Protein AF-A0A740HRP2-F1 (afdb_monomer)

Foldseek 3Di:
DKWKWFQFPVGDIDTDDWDFDWDQDPNDIDTDTDDPDDDLVRTQKMWMFDADPVPRDTDPIDIDGDDD

pLDDT: mean 83.84, std 9.23, range [63.88, 94.56]

Structure (mmCIF, N/CA/C/O backbone):
data_AF-A0A740HRP2-F1
#
_entry.id   AF-A0A740HRP2-F1
#
loop_
_atom_site.group_PDB
_atom_site.id
_atom_site.type_symbol
_atom_site.label_atom_id
_atom_site.label_alt_id
_atom_site.label_comp_id
_atom_site.label_asym_id
_atom_site.label_entity_id
_atom_site.label_seq_id
_atom_site.pdbx_PDB_ins_code
_atom_site.Cartn_x
_atom_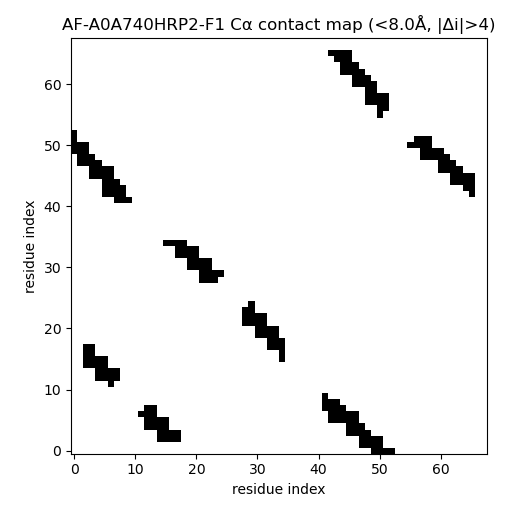site.Cartn_y
_atom_site.Cartn_z
_atom_site.occupancy
_atom_site.B_iso_or_equiv
_atom_site.auth_seq_id
_atom_site.auth_comp_id
_atom_site.auth_asym_id
_atom_site.auth_atom_id
_atom_site.pdbx_PDB_model_num
ATOM 1 N N . ALA A 1 1 ? 11.579 6.326 -5.990 1.00 81.12 1 ALA A N 1
ATOM 2 C CA . ALA A 1 1 ? 10.906 5.022 -6.153 1.00 81.12 1 ALA A CA 1
ATOM 3 C C . ALA A 1 1 ? 9.460 5.154 -5.692 1.00 81.12 1 ALA A C 1
ATOM 5 O O . ALA A 1 1 ? 9.124 6.182 -5.122 1.00 81.12 1 ALA A O 1
ATOM 6 N N . MET A 1 2 ? 8.602 4.179 -5.982 1.00 85.25 2 MET A N 1
ATOM 7 C CA . MET A 1 2 ? 7.233 4.159 -5.459 1.00 85.25 2 MET A CA 1
ATOM 8 C C . MET A 1 2 ? 7.177 3.412 -4.134 1.00 85.25 2 MET A C 1
ATOM 10 O O . MET A 1 2 ? 7.947 2.473 -3.942 1.00 85.25 2 MET A O 1
ATOM 14 N N . PHE A 1 3 ? 6.213 3.776 -3.297 1.00 84.50 3 PHE A N 1
ATOM 15 C CA . PHE A 1 3 ? 5.909 3.059 -2.068 1.00 84.50 3 PHE A CA 1
ATOM 16 C C . PHE A 1 3 ? 4.424 2.814 -1.905 1.00 84.50 3 PHE A C 1
ATOM 18 O O . PHE A 1 3 ? 3.597 3.549 -2.450 1.00 84.50 3 PHE A O 1
ATOM 25 N N . ILE A 1 4 ? 4.119 1.783 -1.125 1.00 87.94 4 ILE A N 1
ATOM 26 C CA . ILE A 1 4 ? 2.791 1.524 -0.594 1.00 87.94 4 ILE A CA 1
ATOM 27 C C . ILE A 1 4 ? 2.957 1.219 0.894 1.00 87.94 4 ILE A C 1
ATOM 29 O O . ILE A 1 4 ? 3.780 0.385 1.278 1.00 87.94 4 ILE A O 1
ATOM 33 N N . SER A 1 5 ? 2.190 1.911 1.727 1.00 89.88 5 SER A N 1
ATOM 34 C CA . SER A 1 5 ? 2.109 1.657 3.159 1.00 89.88 5 SER A CA 1
ATOM 35 C C . SER A 1 5 ? 0.662 1.479 3.581 1.00 89.88 5 SER A C 1
ATOM 37 O O . SER A 1 5 ? -0.215 2.216 3.139 1.00 89.88 5 SER A O 1
ATOM 39 N N . PHE A 1 6 ? 0.432 0.535 4.474 1.00 91.00 6 PHE A N 1
ATOM 40 C CA . PHE A 1 6 ? -0.869 0.234 5.047 1.00 91.00 6 PHE A CA 1
ATOM 41 C C . PHE A 1 6 ? -0.910 0.747 6.468 1.00 91.00 6 PHE A C 1
ATOM 43 O O . PHE A 1 6 ? 0.039 0.522 7.221 1.00 91.00 6 PHE A O 1
ATOM 50 N N . LYS A 1 7 ? -2.010 1.391 6.834 1.00 93.31 7 LYS A N 1
ATOM 51 C CA . LYS A 1 7 ? -2.344 1.668 8.222 1.00 93.31 7 LYS A CA 1
ATOM 52 C C . LYS A 1 7 ? -3.440 0.699 8.635 1.00 93.31 7 LYS A C 1
ATOM 54 O O . LYS A 1 7 ? -4.478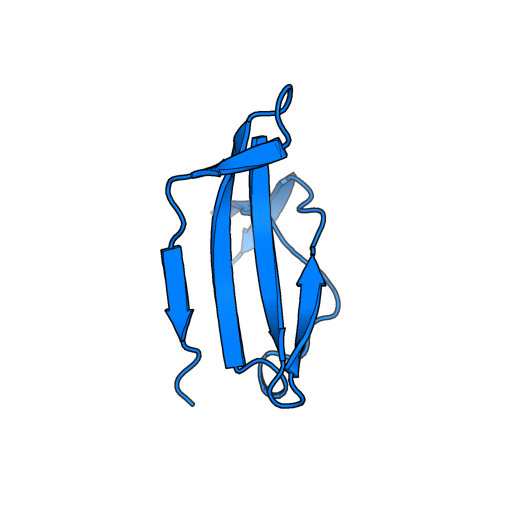 0.625 7.978 1.00 93.31 7 LYS A O 1
ATOM 59 N N . THR A 1 8 ? -3.199 -0.071 9.682 1.00 92.25 8 THR A N 1
ATOM 60 C CA . THR A 1 8 ? -4.204 -0.943 10.295 1.00 92.25 8 THR A CA 1
ATOM 61 C C . THR A 1 8 ? -5.026 -0.166 11.320 1.00 92.25 8 THR A C 1
ATOM 63 O O . THR A 1 8 ? -4.596 0.872 11.821 1.00 92.25 8 THR A O 1
ATOM 66 N N . LYS A 1 9 ? -6.211 -0.677 11.662 1.00 92.88 9 LYS A N 1
ATOM 67 C CA . LYS A 1 9 ? -7.152 -0.044 12.607 1.00 92.88 9 LYS A CA 1
ATOM 68 C C . LYS A 1 9 ? -6.604 0.096 14.030 1.00 92.88 9 LYS A C 1
ATOM 70 O O . LYS A 1 9 ? -7.071 0.942 14.783 1.00 92.88 9 LYS A O 1
ATOM 75 N N . ASP A 1 10 ? -5.626 -0.729 14.401 1.00 93.19 10 ASP A N 1
ATOM 76 C CA . ASP A 1 10 ? -4.890 -0.628 15.668 1.00 93.19 10 ASP A CA 1
ATOM 77 C C . ASP A 1 10 ? -3.746 0.410 15.622 1.00 93.19 10 ASP A C 1
ATOM 79 O O . ASP A 1 10 ? -3.044 0.613 16.611 1.00 93.19 10 ASP A O 1
ATOM 83 N N . GLY A 1 11 ? -3.560 1.085 14.483 1.00 91.94 11 GLY A N 1
ATOM 84 C CA . GLY A 1 11 ? -2.564 2.130 14.274 1.00 91.94 11 GLY A CA 1
ATOM 85 C C . GLY A 1 11 ? -1.193 1.637 13.806 1.00 91.94 11 GLY A C 1
ATOM 86 O O . GLY A 1 11 ? -0.308 2.468 13.581 1.00 91.94 11 GLY A O 1
ATOM 87 N N . LYS A 1 12 ? -0.981 0.326 13.629 1.00 91.62 12 LYS A N 1
ATOM 88 C CA . LYS A 1 12 ? 0.275 -0.197 13.072 1.00 91.62 12 LYS A CA 1
ATOM 89 C C . LYS A 1 12 ? 0.430 0.218 11.601 1.00 91.62 12 LYS A C 1
ATOM 91 O O . LYS A 1 12 ? -0.518 0.254 10.821 1.00 91.62 12 LYS A O 1
ATOM 96 N N . ILE A 1 13 ? 1.668 0.537 11.219 1.00 90.2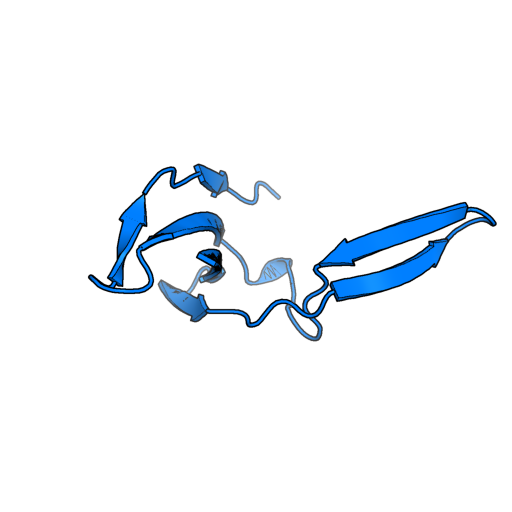5 13 ILE A N 1
ATOM 97 C CA . ILE A 1 13 ? 2.030 0.878 9.839 1.00 90.25 13 ILE A CA 1
ATOM 98 C C . ILE A 1 13 ? 2.863 -0.256 9.247 1.00 90.25 13 ILE A C 1
ATOM 100 O O . ILE A 1 13 ? 3.878 -0.657 9.818 1.00 90.25 13 ILE A O 1
ATOM 104 N N . ILE A 1 14 ? 2.449 -0.751 8.084 1.00 87.25 14 ILE A N 1
ATOM 105 C CA . ILE A 1 14 ? 3.135 -1.808 7.340 1.00 87.25 14 ILE A CA 1
ATOM 106 C C . ILE A 1 14 ? 3.613 -1.212 6.018 1.00 87.25 14 ILE A C 1
ATOM 108 O O . ILE A 1 14 ? 2.800 -0.828 5.181 1.00 87.25 14 ILE A O 1
ATOM 112 N N . ASN A 1 15 ? 4.927 -1.131 5.812 1.00 81.50 15 ASN A N 1
ATOM 113 C CA . ASN A 1 15 ? 5.489 -0.786 4.505 1.00 81.50 15 ASN A CA 1
ATOM 114 C C . ASN A 1 15 ? 5.625 -2.077 3.702 1.00 81.50 15 ASN A C 1
ATOM 116 O O . ASN A 1 15 ? 6.305 -2.996 4.155 1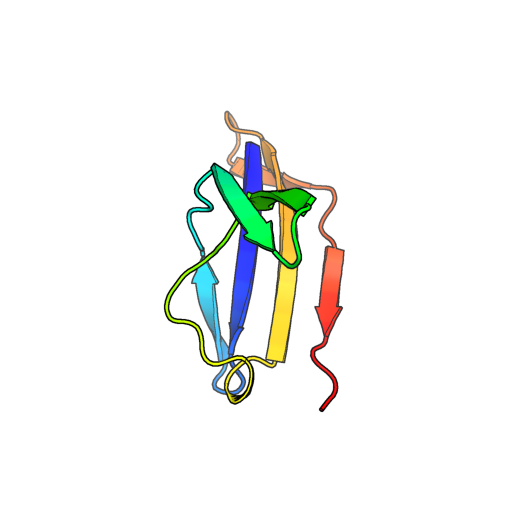.00 81.50 15 ASN A O 1
ATOM 120 N N . ALA A 1 16 ? 4.971 -2.158 2.546 1.00 74.62 16 ALA A N 1
ATOM 121 C CA . ALA A 1 16 ? 5.040 -3.356 1.725 1.00 74.62 16 ALA A CA 1
ATOM 122 C C . ALA A 1 16 ? 6.010 -3.162 0.565 1.00 74.62 16 ALA A C 1
ATOM 124 O O . ALA A 1 16 ? 5.854 -2.247 -0.251 1.00 74.62 16 ALA A O 1
ATOM 125 N N . ASP A 1 17 ? 6.961 -4.083 0.458 1.00 66.88 17 ASP A N 1
ATOM 126 C CA . ASP A 1 17 ? 7.680 -4.283 -0.786 1.00 66.88 17 ASP A CA 1
ATOM 127 C C . ASP A 1 17 ? 6.737 -4.942 -1.787 1.00 66.88 17 ASP A C 1
ATOM 129 O O . ASP A 1 17 ? 6.167 -6.011 -1.569 1.00 66.88 17 ASP A O 1
ATOM 133 N N . VAL A 1 18 ? 6.513 -4.232 -2.886 1.00 67.06 18 VAL A N 1
ATOM 134 C CA . VAL A 1 18 ? 5.567 -4.630 -3.919 1.00 67.06 18 VAL A CA 1
ATOM 135 C C . VAL A 1 18 ? 6.299 -5.299 -5.063 1.00 67.06 18 VAL A C 1
ATOM 137 O O . VAL A 1 18 ? 6.876 -4.623 -5.922 1.00 67.06 18 VAL A O 1
ATOM 140 N N . ASP A 1 19 ? 6.190 -6.619 -5.129 1.00 63.88 19 ASP A N 1
ATOM 141 C CA . ASP A 1 19 ? 6.655 -7.385 -6.275 1.00 63.88 19 ASP A CA 1
ATOM 142 C C . ASP A 1 19 ? 5.772 -7.116 -7.490 1.00 63.88 19 ASP A C 1
ATOM 144 O O . ASP A 1 19 ? 4.536 -7.146 -7.424 1.00 63.88 19 ASP A O 1
ATOM 148 N N . LYS A 1 20 ? 6.412 -6.889 -8.640 1.00 66.75 20 LYS A N 1
ATOM 149 C CA . LYS A 1 20 ? 5.704 -6.906 -9.917 1.00 66.75 20 LYS A CA 1
ATOM 150 C C . LYS A 1 20 ? 5.333 -8.354 -10.220 1.00 66.75 20 LYS A C 1
ATOM 152 O O . LYS A 1 20 ? 6.209 -9.183 -10.449 1.00 66.75 20 LYS A O 1
ATOM 157 N N . LYS A 1 21 ? 4.035 -8.638 -10.250 1.00 70.12 21 LYS A N 1
ATOM 158 C CA . LYS A 1 21 ? 3.491 -9.956 -10.572 1.00 70.12 21 LYS A CA 1
ATOM 159 C C . LYS A 1 21 ? 2.530 -9.846 -11.750 1.00 70.12 21 LYS A C 1
ATOM 161 O O . LYS A 1 21 ? 1.865 -8.827 -11.943 1.00 70.12 21 LYS A O 1
ATOM 166 N N . THR A 1 22 ? 2.473 -10.907 -12.540 1.00 74.19 22 THR A N 1
ATOM 167 C CA . THR A 1 22 ? 1.514 -11.046 -13.634 1.00 74.19 22 THR A CA 1
ATOM 168 C C . THR A 1 22 ? 0.555 -12.163 -13.264 1.00 74.19 22 THR A C 1
ATOM 170 O O . THR A 1 22 ? 0.987 -13.276 -12.974 1.00 74.19 22 THR A O 1
ATOM 173 N N . PHE A 1 23 ? -0.737 -11.861 -13.268 1.00 77.31 23 PHE A N 1
ATOM 174 C CA . PHE A 1 23 ? -1.806 -12.795 -12.947 1.00 77.31 23 PHE A CA 1
ATOM 175 C C . PHE A 1 23 ? -2.640 -13.058 -14.193 1.00 77.31 23 PHE A C 1
ATOM 177 O O . PHE A 1 23 ? -2.892 -12.140 -14.974 1.00 77.31 23 PHE A O 1
ATOM 184 N N . GLN A 1 24 ? -3.088 -14.297 -14.365 1.00 83.38 24 GLN A N 1
ATOM 185 C CA . GLN A 1 24 ? -4.128 -14.619 -15.331 1.00 83.38 24 GLN A CA 1
ATOM 186 C C . GLN A 1 24 ? -5.454 -14.741 -14.578 1.00 83.38 24 GLN A C 1
ATOM 188 O O . GLN A 1 24 ? -5.594 -15.610 -13.723 1.00 83.38 24 GLN A O 1
ATOM 193 N N . ILE A 1 25 ? -6.402 -13.851 -14.868 1.00 82.00 25 ILE A N 1
ATOM 194 C CA . ILE A 1 25 ? -7.734 -13.813 -14.249 1.00 82.00 25 ILE A CA 1
ATOM 195 C C . ILE A 1 25 ? -8.757 -13.795 -15.383 1.00 82.00 25 ILE A C 1
ATOM 197 O O . ILE A 1 25 ? -8.666 -12.953 -16.276 1.00 82.00 25 ILE A O 1
ATOM 201 N N . ASP A 1 26 ? -9.683 -14.754 -15.389 1.00 88.56 26 ASP A N 1
ATOM 202 C CA . ASP A 1 26 ? -10.749 -14.888 -16.395 1.00 88.56 26 ASP A CA 1
ATOM 203 C C . ASP A 1 26 ? -10.247 -14.804 -17.850 1.00 88.56 26 ASP A C 1
ATOM 205 O O . ASP A 1 26 ? -10.797 -14.106 -18.703 1.00 88.56 26 ASP A O 1
ATOM 209 N N . GLY A 1 27 ? -9.130 -15.484 -18.132 1.00 89.00 27 GLY A N 1
ATOM 2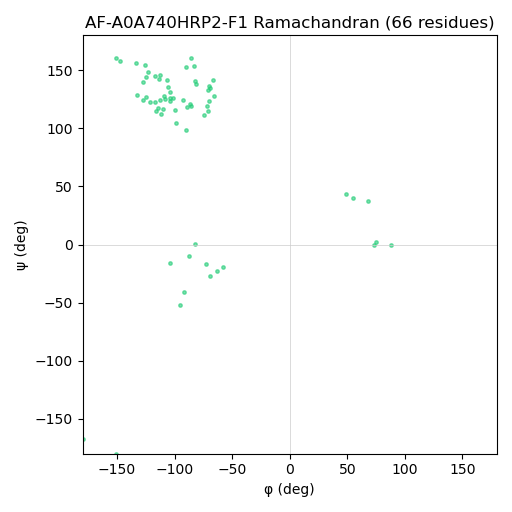10 C CA . GLY A 1 27 ? -8.506 -15.508 -19.459 1.00 89.00 27 GLY A CA 1
ATOM 211 C C . GLY A 1 27 ? -7.757 -14.228 -19.850 1.00 89.00 27 GLY A C 1
ATOM 212 O O . GLY A 1 27 ? -7.201 -14.164 -20.945 1.00 89.00 27 GLY A O 1
ATOM 213 N N . ARG A 1 28 ? -7.687 -13.222 -18.970 1.00 82.06 28 ARG A N 1
ATOM 214 C CA . ARG A 1 28 ? -6.957 -11.967 -19.191 1.00 82.06 28 ARG A CA 1
ATOM 215 C C . ARG A 1 28 ? -5.686 -11.921 -18.358 1.00 82.06 28 ARG A C 1
ATOM 217 O O . ARG A 1 28 ? -5.673 -12.323 -17.198 1.00 82.06 28 ARG A O 1
ATOM 224 N N . TRP A 1 29 ? -4.625 -11.379 -18.943 1.00 76.50 29 TRP A N 1
ATOM 225 C CA . TRP A 1 29 ? -3.378 -11.123 -18.232 1.00 76.50 29 TRP A CA 1
ATOM 226 C C . TRP A 1 29 ? -3.408 -9.734 -17.599 1.00 76.50 29 TRP A C 1
ATOM 228 O O . TRP A 1 29 ? -3.491 -8.725 -18.296 1.00 76.50 29 TRP A O 1
ATOM 238 N N . LEU A 1 30 ? -3.314 -9.687 -16.273 1.00 72.12 30 LEU A N 1
ATOM 239 C CA . LEU A 1 30 ? -3.208 -8.466 -15.488 1.00 72.12 30 LEU A CA 1
ATOM 240 C C . LEU A 1 30 ? -1.801 -8.387 -14.896 1.00 72.12 30 LEU A C 1
ATOM 242 O O . LEU A 1 30 ? -1.390 -9.234 -14.106 1.00 72.12 30 LEU A O 1
ATOM 246 N N . SER A 1 31 ? -1.043 -7.369 -15.300 1.00 67.56 31 SER A N 1
ATOM 247 C CA . SER A 1 31 ? 0.244 -7.044 -14.680 1.00 67.56 31 SER A CA 1
ATOM 248 C C . SER A 1 31 ? 0.019 -6.011 -13.587 1.00 67.56 31 SER A C 1
ATOM 250 O O . SER A 1 31 ? -0.517 -4.939 -13.856 1.00 67.56 31 SER A O 1
ATOM 252 N N . GLY A 1 32 ? 0.444 -6.320 -12.368 1.00 66.94 32 GLY A N 1
ATOM 253 C CA . GLY A 1 32 ? 0.213 -5.468 -11.213 1.00 66.94 32 GLY A CA 1
ATOM 254 C C . GLY A 1 32 ? 1.302 -5.595 -10.163 1.00 66.94 32 GLY A C 1
ATOM 255 O O . GLY A 1 32 ? 2.278 -6.332 -10.304 1.00 66.94 32 GLY A O 1
ATOM 256 N N . ARG A 1 33 ? 1.123 -4.834 -9.092 1.00 68.94 33 ARG A N 1
ATOM 257 C CA . ARG A 1 33 ? 1.864 -5.000 -7.850 1.00 68.94 33 ARG A CA 1
ATOM 258 C C . ARG A 1 33 ? 0.925 -5.676 -6.868 1.00 68.94 33 ARG A C 1
ATOM 260 O O . ARG A 1 33 ? -0.193 -5.202 -6.695 1.00 68.94 33 ARG A O 1
ATOM 267 N N . ALA A 1 34 ? 1.355 -6.785 -6.287 1.00 68.56 34 ALA A N 1
ATOM 268 C CA . ALA A 1 34 ? 0.540 -7.538 -5.346 1.00 68.56 34 ALA A CA 1
ATOM 269 C C . ALA A 1 34 ? 1.293 -7.720 -4.041 1.00 68.56 34 ALA A C 1
ATOM 271 O O . ALA A 1 34 ? 2.510 -7.907 -4.037 1.00 68.56 34 ALA A O 1
ATOM 272 N N . ILE A 1 35 ? 0.541 -7.677 -2.952 1.00 71.25 35 ILE A N 1
ATOM 273 C CA . ILE A 1 35 ? 1.049 -7.876 -1.605 1.00 71.25 35 ILE A CA 1
ATOM 274 C C . ILE A 1 35 ? 0.278 -9.054 -1.050 1.00 71.25 35 ILE A C 1
ATOM 276 O O . ILE A 1 35 ? -0.952 -9.072 -1.078 1.00 71.25 35 ILE A O 1
ATOM 280 N N . ASN A 1 36 ? 1.021 -10.070 -0.642 1.00 68.62 36 ASN A N 1
ATOM 281 C CA . ASN A 1 36 ? 0.435 -11.266 -0.071 1.00 68.62 36 ASN A CA 1
ATOM 282 C C . ASN A 1 36 ? 0.164 -11.030 1.419 1.00 68.62 36 ASN A C 1
ATOM 284 O O . ASN A 1 36 ? 0.886 -10.267 2.057 1.00 68.62 36 ASN A O 1
ATOM 288 N N . ASP A 1 37 ? -0.824 -11.747 1.954 1.00 70.56 37 ASP A N 1
ATOM 289 C CA . ASP A 1 37 ? -1.005 -11.937 3.400 1.00 70.56 37 ASP A CA 1
ATOM 290 C C . ASP A 1 37 ? -1.398 -10.677 4.199 1.00 70.56 37 ASP A C 1
ATOM 292 O O . ASP A 1 37 ? -0.959 -10.465 5.325 1.00 70.56 37 ASP A O 1
ATOM 296 N N . ILE A 1 38 ? -2.242 -9.821 3.612 1.00 78.19 38 ILE A N 1
ATOM 297 C CA . ILE A 1 38 ? -2.882 -8.710 4.329 1.00 78.19 38 ILE A CA 1
ATOM 298 C C . ILE A 1 38 ? -4.389 -8.950 4.376 1.00 78.19 38 ILE A C 1
ATOM 300 O O . ILE A 1 38 ? -5.053 -8.959 3.335 1.00 78.19 38 ILE A O 1
ATOM 304 N N . ASP A 1 39 ? -4.945 -9.092 5.581 1.00 84.06 39 ASP A N 1
ATOM 305 C CA . ASP A 1 39 ? -6.393 -9.061 5.764 1.00 84.06 39 ASP A CA 1
ATOM 306 C C . ASP A 1 39 ? -6.900 -7.618 5.636 1.00 84.06 39 ASP A C 1
ATOM 308 O O . ASP A 1 39 ? -6.682 -6.758 6.490 1.00 84.06 39 ASP A O 1
ATOM 312 N N . SER A 1 40 ? -7.638 -7.354 4.558 1.00 82.44 40 SER A N 1
ATOM 313 C CA . SER A 1 40 ? -8.272 -6.055 4.318 1.00 82.44 40 SER A CA 1
ATOM 314 C C . SER A 1 40 ? -9.240 -5.612 5.425 1.00 82.44 40 SER A C 1
ATOM 316 O O . SER A 1 40 ? -9.597 -4.439 5.476 1.00 82.44 40 SER A O 1
ATOM 318 N N . ASN A 1 41 ? -9.741 -6.518 6.274 1.00 86.69 41 ASN A N 1
ATOM 319 C CA . ASN A 1 41 ? -10.600 -6.172 7.413 1.00 86.69 41 ASN A CA 1
ATOM 320 C C . ASN A 1 41 ? -9.854 -5.433 8.519 1.00 86.69 41 ASN A C 1
ATOM 322 O O . ASN A 1 41 ? -10.476 -4.665 9.256 1.00 86.69 41 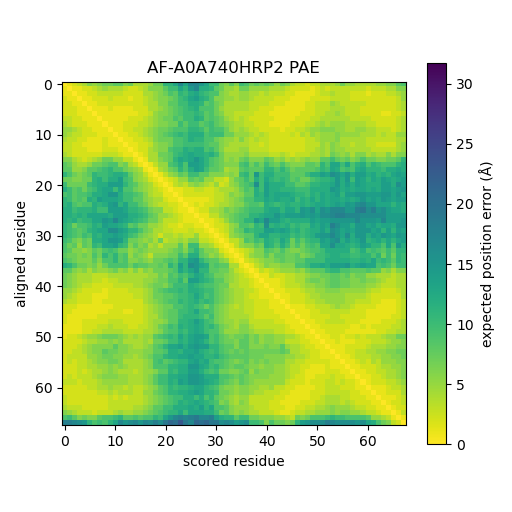ASN A O 1
ATOM 326 N N . GLU A 1 42 ? -8.551 -5.654 8.625 1.00 89.06 42 GLU A N 1
ATOM 327 C CA . GLU A 1 42 ? -7.701 -5.035 9.637 1.00 89.06 42 GLU A CA 1
ATOM 328 C C . GLU A 1 42 ? -7.166 -3.675 9.185 1.00 89.06 42 GLU A C 1
ATOM 330 O O . GLU A 1 42 ? -6.622 -2.924 9.993 1.00 89.06 42 GLU A O 1
ATOM 335 N N . LEU A 1 43 ? -7.350 -3.329 7.910 1.00 91.44 43 LEU A N 1
ATOM 336 C CA . LEU A 1 43 ? -6.885 -2.082 7.320 1.00 91.44 43 LEU A CA 1
ATOM 337 C C . LEU A 1 43 ? -7.834 -0.911 7.610 1.00 91.44 43 LEU A C 1
ATOM 339 O O . LEU A 1 43 ? -9.055 -1.035 7.516 1.00 91.44 43 LEU A O 1
ATOM 343 N N . GLU A 1 44 ? -7.240 0.233 7.935 1.00 94.25 44 GLU A N 1
ATOM 344 C CA . GLU A 1 44 ? -7.879 1.549 8.023 1.00 94.25 44 GLU A CA 1
ATOM 345 C C . GLU A 1 44 ? -7.676 2.305 6.705 1.00 94.25 44 GLU A C 1
ATOM 347 O O . GLU A 1 44 ? -8.639 2.721 6.070 1.00 94.25 44 GLU A O 1
ATOM 352 N N . SER A 1 45 ? -6.429 2.405 6.236 1.00 93.88 45 SER A N 1
ATOM 353 C CA . SER A 1 45 ? -6.113 3.118 4.999 1.00 93.88 45 SER A CA 1
ATOM 354 C C . SER A 1 45 ? -4.886 2.567 4.276 1.00 93.88 45 SER A C 1
ATOM 356 O O . SER A 1 45 ? -4.045 1.857 4.836 1.00 93.8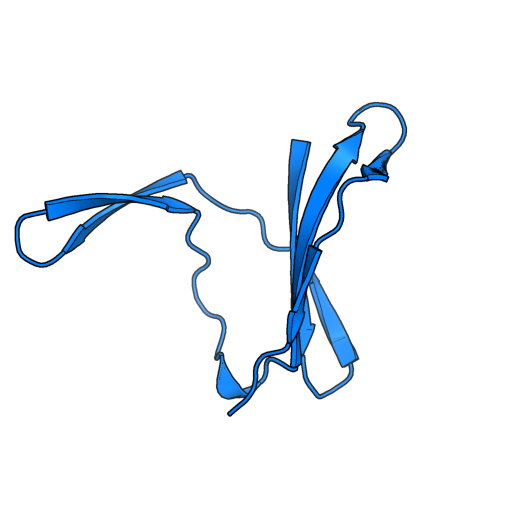8 45 SER A O 1
ATOM 358 N N . ILE A 1 46 ? -4.802 2.892 2.987 1.00 92.00 46 ILE A N 1
ATOM 359 C CA . ILE A 1 46 ? -3.664 2.609 2.115 1.00 92.00 46 ILE A CA 1
ATOM 360 C C . ILE A 1 46 ? -3.090 3.944 1.656 1.00 92.00 46 ILE A C 1
ATOM 362 O O . ILE A 1 46 ? -3.781 4.727 1.005 1.00 92.00 46 ILE A O 1
ATOM 366 N N . THR A 1 47 ? -1.813 4.177 1.929 1.00 92.50 47 THR A 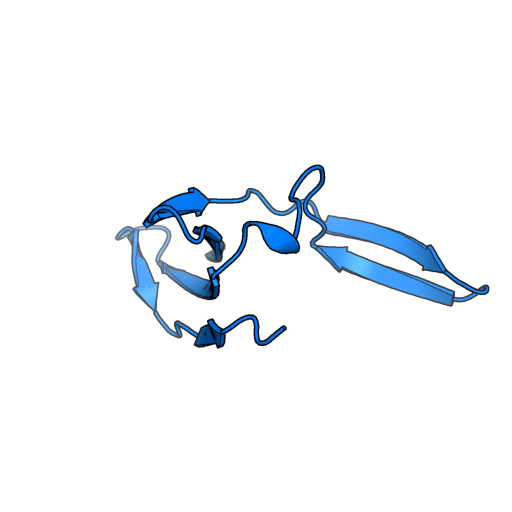N 1
ATOM 367 C CA . THR A 1 47 ? -1.067 5.310 1.383 1.00 92.50 47 THR A CA 1
ATOM 368 C C . THR A 1 47 ? -0.145 4.824 0.282 1.00 92.50 47 THR A C 1
ATOM 370 O O . THR A 1 47 ? 0.612 3.871 0.460 1.00 92.50 47 THR A O 1
ATOM 373 N N . SER A 1 48 ? -0.170 5.502 -0.856 1.00 90.75 48 SER A N 1
ATOM 374 C CA . SER A 1 48 ? 0.792 5.298 -1.934 1.00 90.75 48 SER A CA 1
ATOM 375 C C . SER A 1 48 ? 1.449 6.615 -2.305 1.00 90.75 48 SER A C 1
ATOM 377 O O . SER A 1 48 ? 0.881 7.682 -2.094 1.00 90.75 48 SER A O 1
ATOM 379 N N . GLY A 1 49 ? 2.654 6.558 -2.853 1.00 90.75 49 GLY A N 1
ATOM 380 C CA . GLY A 1 49 ? 3.341 7.762 -3.292 1.00 90.75 49 GLY A CA 1
ATOM 381 C C . GLY A 1 49 ? 4.699 7.465 -3.890 1.00 90.75 49 GLY A C 1
ATOM 382 O O . GLY A 1 49 ? 5.053 6.316 -4.179 1.00 90.75 49 GLY A O 1
ATOM 383 N N . THR A 1 50 ? 5.479 8.522 -4.066 1.00 89.31 50 THR A N 1
ATOM 384 C CA . THR A 1 50 ? 6.872 8.435 -4.487 1.00 89.31 50 THR A CA 1
ATOM 385 C C . THR A 1 50 ? 7.793 8.883 -3.363 1.00 89.31 50 THR A C 1
ATOM 387 O O . THR A 1 50 ? 7.460 9.783 -2.605 1.00 89.31 50 THR A O 1
ATOM 390 N N . TRP A 1 51 ? 8.974 8.282 -3.252 1.00 88.12 51 TRP A N 1
ATOM 391 C CA . TRP A 1 51 ? 10.064 8.834 -2.452 1.00 88.12 51 TRP A CA 1
ATOM 392 C C . TRP A 1 51 ? 11.263 9.163 -3.332 1.00 88.12 51 TRP A C 1
ATOM 394 O O . TRP A 1 51 ? 11.579 8.443 -4.293 1.00 88.12 51 TRP A O 1
ATOM 404 N N . ASP A 1 52 ? 11.963 10.232 -2.986 1.00 87.56 52 ASP A N 1
ATOM 405 C CA . ASP A 1 52 ? 13.290 10.508 -3.516 1.00 87.56 52 ASP A CA 1
ATOM 406 C C . ASP A 1 52 ? 14.279 9.493 -2.923 1.00 87.56 52 ASP A C 1
ATOM 408 O O . ASP A 1 52 ? 14.382 9.328 -1.711 1.00 87.56 52 ASP A O 1
ATOM 412 N N . VAL A 1 53 ? 14.980 8.751 -3.780 1.00 83.94 53 VAL A N 1
ATOM 413 C CA . VAL A 1 53 ? 15.891 7.673 -3.349 1.00 83.94 53 VAL A CA 1
ATOM 414 C C . VAL A 1 53 ? 17.184 8.188 -2.714 1.00 83.94 53 VAL A C 1
ATOM 416 O O . VAL A 1 53 ? 17.888 7.418 -2.073 1.00 83.94 53 VAL A O 1
ATOM 419 N N . ARG A 1 54 ? 17.519 9.464 -2.916 1.00 89.06 54 ARG A N 1
ATOM 420 C CA . ARG A 1 54 ? 18.724 10.114 -2.393 1.00 89.06 54 ARG A CA 1
ATOM 421 C C . ARG A 1 54 ? 18.454 10.763 -1.045 1.00 89.06 54 ARG A C 1
ATOM 423 O O . ARG A 1 54 ? 19.305 10.702 -0.168 1.00 89.06 54 ARG A O 1
ATOM 430 N N . THR A 1 55 ? 17.293 11.399 -0.899 1.00 92.31 55 THR A N 1
ATOM 431 C CA . THR A 1 55 ? 16.949 12.166 0.310 1.00 92.31 55 THR A CA 1
ATOM 432 C C . THR A 1 55 ? 15.962 11.446 1.226 1.00 92.31 55 THR A C 1
ATOM 434 O O . THR A 1 55 ? 15.810 11.838 2.377 1.00 92.31 55 THR A O 1
ATOM 437 N N . GLY A 1 56 ? 15.272 10.413 0.734 1.00 85.25 56 GLY A N 1
ATOM 438 C CA . GLY A 1 56 ? 14.202 9.721 1.457 1.00 85.25 56 GLY A CA 1
ATOM 439 C C . GLY A 1 56 ? 12.899 10.522 1.558 1.00 85.25 56 GLY A C 1
ATOM 440 O O . GLY A 1 56 ? 11.930 10.032 2.136 1.00 85.25 56 GLY A O 1
ATOM 441 N N . ALA A 1 57 ? 12.848 11.737 1.001 1.00 91.12 57 ALA A N 1
ATOM 442 C CA . ALA A 1 57 ? 11.676 12.599 1.082 1.00 91.12 57 ALA A CA 1
ATOM 443 C C . ALA A 1 57 ? 10.494 11.987 0.318 1.00 91.12 57 ALA A C 1
ATOM 445 O O . ALA A 1 57 ? 10.622 11.633 -0.858 1.00 91.12 57 ALA A O 1
ATOM 446 N N . ARG A 1 58 ? 9.339 11.881 0.983 1.00 90.56 58 ARG A N 1
ATOM 447 C CA . ARG A 1 58 ? 8.083 11.427 0.377 1.00 90.56 58 ARG A CA 1
ATOM 448 C C . ARG A 1 58 ? 7.398 12.576 -0.361 1.00 90.56 58 ARG A C 1
ATOM 450 O O . ARG A 1 58 ? 7.421 13.719 0.087 1.00 90.56 58 ARG A O 1
ATOM 457 N N . THR A 1 59 ? 6.821 12.269 -1.515 1.00 91.12 59 THR A N 1
ATOM 458 C CA . THR A 1 59 ? 6.146 13.208 -2.415 1.00 91.12 59 THR A CA 1
ATOM 459 C C . THR A 1 59 ? 4.987 12.516 -3.128 1.00 91.12 59 THR A C 1
ATOM 461 O O . THR A 1 59 ? 4.981 11.293 -3.278 1.00 91.12 59 THR A O 1
ATOM 464 N N . ASN A 1 60 ? 4.015 13.300 -3.608 1.00 90.88 60 ASN A N 1
ATOM 465 C CA . ASN A 1 60 ? 2.839 12.799 -4.335 1.00 90.88 60 ASN A CA 1
ATOM 466 C C . ASN A 1 60 ? 2.061 11.724 -3.558 1.00 90.88 60 ASN A C 1
ATOM 468 O O . ASN A 1 60 ? 1.640 10.720 -4.133 1.00 90.88 60 ASN A O 1
ATOM 472 N N . GLU A 1 61 ? 1.926 11.907 -2.244 1.00 93.44 61 GLU A N 1
ATOM 473 C CA . GLU A 1 61 ? 1.217 10.955 -1.395 1.00 93.44 61 GLU A CA 1
ATOM 474 C C . GLU A 1 61 ? -0.288 11.010 -1.667 1.00 93.44 61 GLU A C 1
ATOM 476 O O . GLU A 1 61 ? -0.894 12.081 -1.725 1.00 93.44 61 GLU A O 1
ATOM 481 N N . ASN A 1 62 ? -0.886 9.836 -1.829 1.00 93.75 62 ASN A N 1
ATOM 482 C CA . ASN A 1 62 ? -2.316 9.643 -1.959 1.00 93.75 62 ASN A CA 1
ATOM 483 C C . ASN A 1 62 ? -2.768 8.639 -0.900 1.00 93.75 62 ASN A C 1
ATOM 485 O O . ASN A 1 62 ? -2.203 7.547 -0.804 1.00 93.75 62 ASN A O 1
ATOM 489 N N . ILE A 1 63 ? -3.771 9.028 -0.116 1.00 94.56 63 ILE A N 1
ATOM 490 C CA . ILE A 1 63 ? -4.352 8.214 0.948 1.00 94.56 63 ILE A CA 1
ATOM 491 C C . ILE A 1 63 ? -5.735 7.764 0.492 1.00 94.56 63 ILE A C 1
ATOM 493 O O . ILE A 1 63 ? -6.581 8.582 0.135 1.00 94.56 63 ILE A O 1
ATOM 497 N N . THR A 1 64 ? -5.955 6.455 0.515 1.00 93.56 64 THR A N 1
ATOM 498 C CA . THR A 1 64 ? -7.252 5.826 0.281 1.00 93.56 64 THR A CA 1
ATOM 499 C C . THR A 1 64 ? -7.737 5.209 1.586 1.00 93.56 64 THR A C 1
ATOM 501 O O . THR A 1 64 ? -7.151 4.243 2.072 1.00 93.56 64 THR A O 1
ATOM 504 N N . GLU A 1 65 ? -8.806 5.766 2.146 1.00 93.31 65 GLU A N 1
ATOM 505 C CA . GLU A 1 65 ? -9.516 5.185 3.288 1.00 93.31 65 GLU A CA 1
ATOM 506 C C . GL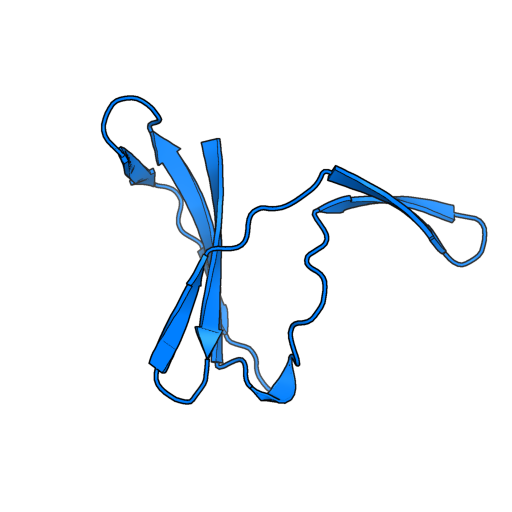U A 1 65 ? -10.257 3.916 2.853 1.00 93.31 65 GLU A C 1
ATOM 508 O O . GLU A 1 65 ? -10.905 3.891 1.801 1.00 93.31 65 GLU A O 1
ATOM 513 N N . ILE A 1 66 ? -10.183 2.858 3.661 1.00 88.25 66 ILE A N 1
ATOM 514 C CA . ILE A 1 66 ? -10.945 1.634 3.416 1.00 88.25 66 ILE A CA 1
ATOM 515 C C . ILE A 1 66 ? -12.288 1.749 4.131 1.00 88.25 66 ILE A C 1
ATOM 517 O O . ILE A 1 66 ? -12.411 1.492 5.327 1.00 88.25 66 ILE A O 1
ATOM 521 N N . ILE A 1 67 ? -13.314 2.114 3.365 1.00 78.62 67 ILE A N 1
ATOM 522 C CA . ILE A 1 67 ? -14.698 2.150 3.837 1.00 78.62 67 ILE A CA 1
ATOM 523 C C . ILE A 1 67 ? -15.289 0.746 3.671 1.00 78.62 67 ILE A C 1
ATOM 525 O O . ILE A 1 67 ? -15.349 0.228 2.554 1.00 78.62 67 ILE A O 1
ATOM 529 N N . LYS A 1 68 ? -15.700 0.134 4.784 1.00 69.69 68 LYS A N 1
ATOM 530 C CA . LYS A 1 68 ? -16.453 -1.126 4.816 1.00 69.69 68 LYS A CA 1
ATOM 531 C C . LYS A 1 68 ? -17.831 -0.904 5.410 1.00 69.69 68 LYS A C 1
ATOM 533 O O . LYS A 1 68 ? -17.908 -0.143 6.400 1.00 69.69 68 LYS A O 1
#

Radius of gyration: 13.78 Å; Cα contacts (8 Å, |Δi|>4): 119; chains: 1; bounding box: 35×29×35 Å

Sequence (68 aa):
AMFISFKTKDGKIINADVDKKTFQIDGRWLSGRAINDIDSNELESITSGTWDVRTGARTNENITEIIK

Mean predicted aligned error: 6.22 Å

Secondary structure (DSSP, 8-state):
-EEEEEEETTS-EEEEP-EEEEEEETTEEEEEEE--S--TTSEEEEEEEEE-TTT--EEEEEEEE---

Organism: Salmonella enterica (NCBI:txid28901)

Nearest PDB structures (foldseek):
  8r1o-assembly1_F  TM=5.219E-01  e=1.457E+00  Thermochaetoides thermophila DSM 1495
  8g04-assembly1_B  TM=4.457E-01  e=1.457E+00  Homo sapiens
  8u18-assembly1_A  TM=4.638E-01  e=1.636E+00  Mus musculus
  8vu5-assembly1_C  TM=4.397E-01  e=2.758E+00  Mus musculus
  8t7i-assembly1_B  TM=4.526E-01  e=4.141E+00  Homo sapiens

Solvent-accessible surface area (backbone atoms only — not comparable to full-atom values): 4200 Å² total; per-residue (Å²): 82,78,50,40,34,37,32,29,72,89,68,51,75,46,77,53,81,64,48,82,46,75,44,78,55,97,92,38,82,48,78,44,70,54,74,83,94,69,66,71,85,52,40,38,33,41,37,36,32,36,31,42,86,87,78,66,51,75,43,79,72,46,79,45,73,59,86,128